Protein 7D8G (pdb70)

Secondary structure (DSSP, 8-state):
--PPTT-EEEEEEE-TTS-EEEEEEEEEEEEE-SSEEEEEES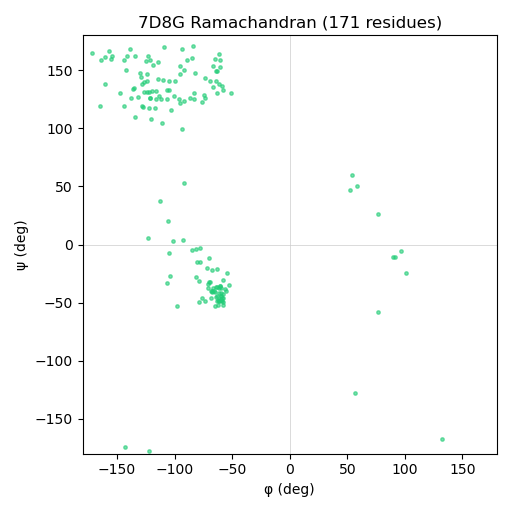S-EEEETTS-EEE-SS-EEEEEESSSSEEEEEEEETTEEEEEEEEEPPPEE-SS-EEEEEEEEEEEE-TTS-EEEE-HHHHHHHHHHTT--HHHHHHHHHHHHHHHHHHHHT-GGGSHHHHHHHHHHHHHH-

Structure (mmCIF, N/CA/C/O backbone):
data_7D8G
#
_entry.id   7D8G
#
_cell.length_a   48.906
_cell.length_b   36.056
_cell.length_c   56.309
_cell.angle_alpha   90.000
_cell.angle_beta   109.160
_cell.angle_gamma   90.000
#
_symmetry.space_group_name_H-M   'P 1 21 1'
#
loop_
_entity.id
_entity.type
_entity.pdbx_description
1 polymer 'UPF0374 protein SA1684'
2 non-polymer 'CITRIC ACID'
3 non-polymer GLYCEROL
4 non-polymer 'MAGNESIUM ION'
5 water water
#
loop_
_atom_site.group_PDB
_atom_site.id
_atom_site.type_symbol
_atom_site.label_atom_id
_atom_site.label_alt_id
_atom_site.label_comp_id
_atom_site.label_asym_id
_atom_site.label_entity_id
_atom_site.label_seq_id
_atom_site.pdbx_PDB_ins_code
_atom_site.Cartn_x
_atom_site.Cartn_y
_atom_site.Cartn_z
_atom_site.occupancy
_atom_site.B_iso_or_equiv
_atom_site.auth_seq_id
_atom_site.auth_comp_id
_atom_site.auth_asym_id
_atom_site.auth_atom_id
_atom_site.pdbx_PDB_model_num
ATOM 1 N N . SER A 1 5 ? -9.157 27.319 45.002 1.00 45.58 5 SER A N 1
ATOM 2 C CA . SER A 1 5 ? -8.997 28.275 43.870 1.00 46.26 5 SER A CA 1
ATOM 3 C C . SER A 1 5 ? -8.347 29.601 44.311 1.00 41.22 5 SER A C 1
ATOM 4 O O . SER A 1 5 ? -8.008 30.394 43.416 1.00 42.21 5 SER A O 1
ATOM 7 N N . ILE A 1 6 ? -8.215 29.872 45.612 1.00 35.97 6 ILE A N 1
ATOM 8 C CA . ILE A 1 6 ? -7.378 30.998 46.137 1.00 32.77 6 ILE A CA 1
ATOM 9 C C . ILE A 1 6 ? -6.314 30.390 47.038 1.00 30.01 6 ILE A C 1
ATOM 10 O O . ILE A 1 6 ? -6.633 29.949 48.134 1.00 27.01 6 ILE A O 1
ATOM 15 N N . PRO A 1 7 ? -5.027 30.350 46.621 1.00 24.31 7 PRO A N 1
ATOM 16 C CA . PRO A 1 7 ? -3.978 29.748 47.441 1.00 23.60 7 PRO A CA 1
ATOM 17 C C . PRO A 1 7 ? -3.738 30.562 48.720 1.00 24.88 7 PRO 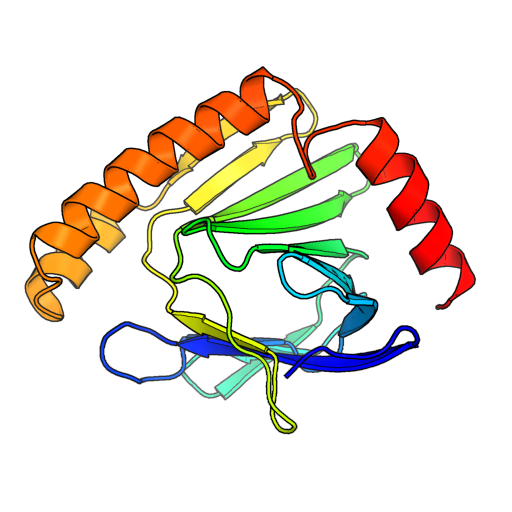A C 1
ATOM 18 O O . PRO A 1 7 ? -4.026 31.738 48.773 1.00 21.74 7 PRO A O 1
ATOM 22 N N . LYS A 1 8 ? -3.260 29.873 49.754 1.00 25.46 8 LYS A N 1
ATOM 23 C CA . LYS A 1 8 ? -3.071 30.463 51.096 1.00 25.54 8 LYS A CA 1
ATOM 24 C C . LYS A 1 8 ? -1.631 30.942 51.238 1.00 20.80 8 LYS A C 1
ATOM 25 O O . LYS A 1 8 ? -0.704 30.256 50.757 1.00 19.79 8 LYS A O 1
ATOM 31 N N . GLU A 1 9 ? -1.452 32.028 51.994 1.00 21.01 9 GLU A N 1
ATOM 32 C CA . GLU A 1 9 ? -0.124 32.508 52.423 1.00 19.71 9 GLU A CA 1
ATOM 33 C C . GLU A 1 9 ? 0.643 31.343 53.051 1.00 17.68 9 GLU A C 1
ATOM 34 O O . GLU A 1 9 ? 0.073 30.616 53.921 1.00 20.98 9 GLU A O 1
ATOM 40 N N . GLY A 1 10 ? 1.870 31.137 52.612 1.00 17.16 10 GLY A N 1
ATOM 41 C CA . GLY A 1 10 ? 2.806 30.106 53.084 1.00 17.39 10 GLY A CA 1
ATOM 42 C C . GLY A 1 10 ? 2.687 28.790 52.331 1.00 15.64 10 GLY A C 1
ATOM 43 O O . GLY A 1 10 ? 3.632 27.930 52.464 1.00 17.10 10 GLY A O 1
ATOM 44 N N . GLU A 1 11 ? 1.637 28.644 51.514 1.00 17.74 11 GLU A N 1
ATOM 45 C CA . GLU A 1 11 ? 1.478 27.482 50.608 1.00 18.51 11 GLU A CA 1
ATOM 46 C C . GLU A 1 11 ? 2.591 27.477 49.566 1.00 18.84 11 GLU A C 1
ATOM 47 O O . GLU A 1 11 ? 2.971 28.543 49.104 1.00 16.05 11 GLU A O 1
ATOM 53 N N . ASN A 1 12 ? 3.091 26.310 49.246 1.00 17.57 12 ASN A N 1
ATOM 54 C CA . ASN A 1 12 ? 4.078 26.065 48.196 1.00 17.80 12 ASN A CA 1
ATOM 55 C C . ASN A 1 12 ? 3.293 25.475 47.032 1.00 16.91 12 ASN A C 1
ATOM 56 O O . ASN A 1 12 ? 2.751 24.376 47.162 1.00 18.90 12 ASN A O 1
ATOM 61 N N . ILE A 1 13 ? 3.231 26.171 45.903 1.00 14.77 13 ILE A N 1
ATOM 62 C CA . ILE A 1 13 ? 2.408 25.734 44.736 1.00 13.69 1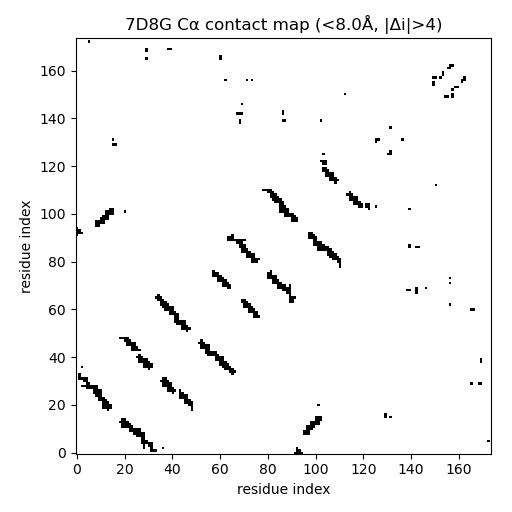3 ILE A CA 1
ATOM 63 C C . ILE A 1 13 ? 3.320 25.561 43.545 1.00 12.95 13 ILE A C 1
ATOM 64 O O . ILE A 1 13 ? 4.383 26.140 43.458 1.00 12.97 13 ILE A O 1
ATOM 69 N N . LYS A 1 14 ? 2.804 24.776 42.609 1.00 11.66 14 LYS A N 1
ATOM 70 C CA . LYS A 1 14 ? 3.336 24.600 41.270 1.00 11.43 14 LYS A CA 1
ATOM 71 C C . LYS A 1 14 ? 2.639 25.633 40.373 1.00 9.27 14 LYS A C 1
ATOM 72 O O . LYS A 1 14 ? 1.525 25.999 40.636 1.00 9.39 14 LYS A O 1
ATOM 78 N N . ILE A 1 15 ? 3.358 26.064 39.349 1.00 8.98 15 ILE A N 1
ATOM 79 C CA . ILE A 1 15 ? 2.828 26.983 38.316 1.00 8.33 15 ILE A CA 1
ATOM 80 C C . ILE A 1 15 ? 2.989 26.214 37.020 1.00 8.03 15 ILE A C 1
ATOM 81 O O . ILE A 1 15 ? 4.130 25.849 36.679 1.00 8.53 15 ILE A O 1
ATOM 86 N N . GLN A 1 16 ? 1.893 26.067 36.278 1.00 7.69 16 GLN A N 1
ATOM 87 C CA . GLN A 1 16 ? 1.894 25.333 35.004 1.00 8.06 16 GLN A CA 1
ATOM 88 C C . GLN A 1 16 ? 1.407 26.285 33.919 1.00 7.78 16 GLN A C 1
ATOM 89 O O . GLN A 1 16 ? 0.267 26.794 33.954 1.00 8.28 16 GLN A O 1
ATOM 95 N N . SER A 1 17 ? 2.279 26.549 32.968 1.00 7.44 17 SER A N 1
ATOM 96 C CA . SER A 1 17 ? 1.954 27.294 31.738 1.00 7.84 17 SER A CA 1
ATOM 97 C C . SER A 1 17 ? 1.719 26.329 30.580 1.00 8.18 17 SER A C 1
ATOM 98 O O . SER A 1 17 ? 2.454 25.344 30.447 1.00 7.73 17 SER A O 1
ATOM 101 N N . TYR A 1 18 ? 0.732 26.637 29.750 1.00 7.30 18 TYR A N 1
ATOM 102 C CA . TYR A 1 18 ? 0.306 25.810 28.602 1.00 7.10 18 TYR A CA 1
ATOM 103 C C . TYR A 1 18 ? 0.384 26.641 27.349 1.00 7.83 18 TYR A C 1
ATOM 104 O O . TYR A 1 18 ? 0.366 27.899 27.440 1.00 9.31 18 TYR A O 1
ATOM 113 N N . LYS A 1 19 ? 0.394 26.010 26.201 1.00 7.30 19 LYS A N 1
ATOM 114 C CA . LYS A 1 19 ? 0.107 26.716 24.944 1.00 7.32 19 LYS A CA 1
ATOM 115 C C . LYS A 1 19 ? -1.389 26.572 24.641 1.00 7.18 19 LYS A C 1
ATOM 116 O O . LYS A 1 19 ? -2.078 25.756 25.251 1.00 7.47 19 LYS A O 1
ATOM 122 N N . HIS A 1 20 ? -1.843 27.352 23.678 1.00 7.92 20 HIS A N 1
ATOM 123 C CA . HIS A 1 20 ? -3.270 27.396 23.286 1.00 8.56 20 HIS A CA 1
ATOM 124 C C . HIS A 1 20 ? -3.773 26.014 22.862 1.00 9.49 20 HIS A C 1
ATOM 125 O O . HIS A 1 20 ? -4.980 25.792 22.993 1.00 10.62 20 HIS A O 1
ATOM 132 N N . ASP A 1 21 ? -2.928 25.187 22.308 1.00 9.49 21 ASP A N 1
ATOM 133 C CA . ASP A 1 21 ? -3.276 23.812 21.856 1.00 10.94 21 ASP A CA 1
ATOM 134 C C . ASP A 1 21 ? -3.366 22.823 23.014 1.00 11.65 21 ASP A C 1
ATOM 135 O O . ASP A 1 21 ? -3.804 21.695 22.753 1.00 13.20 21 ASP A O 1
ATOM 140 N N . GLY A 1 22 ? -3.087 23.209 24.252 1.00 10.52 22 GLY A N 1
ATOM 141 C CA . GLY A 1 22 ? -3.266 22.385 25.458 1.00 11.10 22 GLY A CA 1
ATOM 142 C C . GLY A 1 22 ? -1.993 21.684 25.892 1.00 11.85 22 GLY A C 1
ATOM 143 O O . GLY A 1 22 ? -1.987 21.084 26.975 1.00 14.36 22 GLY A O 1
ATOM 144 N N . LYS A 1 23 ? -0.944 21.794 25.104 1.00 11.00 23 LYS A N 1
ATOM 145 C CA . LYS A 1 23 ? 0.349 21.199 25.508 1.00 12.29 23 LYS A CA 1
ATOM 146 C C . LYS A 1 23 ? 0.981 22.033 26.626 1.00 10.73 23 LYS A C 1
ATOM 147 O O . LYS A 1 23 ? 0.856 23.270 26.643 1.00 10.15 23 LYS A O 1
ATOM 153 N N . ILE A 1 24 ? 1.638 21.385 27.579 1.00 11.01 24 ILE A N 1
ATOM 154 C CA . ILE A 1 24 ? 2.449 22.126 28.568 1.00 10.07 24 ILE A CA 1
ATOM 155 C C . ILE A 1 24 ? 3.560 22.870 27.854 1.00 9.88 24 ILE A C 1
ATOM 156 O O . ILE A 1 24 ? 4.235 22.329 26.960 1.00 11.54 24 ILE A O 1
ATOM 161 N N . HIS A 1 25 ? 3.784 24.121 28.296 1.00 8.47 25 HIS A N 1
ATOM 162 C CA . HIS A 1 25 ? 4.921 24.970 27.888 1.00 8.63 25 HIS A CA 1
ATOM 163 C C . HIS A 1 25 ? 6.072 24.947 28.908 1.00 8.52 25 HIS A C 1
ATOM 164 O O . HIS A 1 25 ? 7.228 24.685 28.518 1.00 9.85 25 HIS A O 1
ATOM 171 N N . ARG A 1 26 ? 5.778 25.211 30.148 1.00 7.69 26 ARG A N 1
ATOM 172 C CA . ARG A 1 26 ? 6.824 25.364 31.181 1.00 8.28 26 ARG A CA 1
ATOM 173 C C . ARG A 1 26 ? 6.183 25.187 32.546 1.00 8.31 26 ARG A C 1
ATOM 174 O O . ARG A 1 26 ? 5.064 25.671 32.774 1.00 9.03 26 ARG A O 1
ATOM 182 N N . VAL A 1 27 ? 6.860 24.473 33.442 1.00 7.70 27 VAL A N 1
ATOM 183 C CA . VAL A 1 27 ? 6.346 24.238 34.806 1.00 7.80 27 VAL A CA 1
ATOM 184 C C . VAL A 1 27 ? 7.386 24.655 35.839 1.00 8.67 27 VAL A C 1
ATOM 185 O O . VAL A 1 27 ? 8.550 24.224 35.699 1.00 10.02 27 VAL A O 1
ATOM 189 N N . TRP A 1 28 ? 6.977 25.430 36.831 1.00 8.56 28 TRP A N 1
ATOM 190 C CA . TRP A 1 28 ? 7.854 25.765 37.973 1.00 9.43 28 TRP A CA 1
ATOM 191 C C . TRP A 1 28 ? 7.360 24.965 39.185 1.00 9.38 28 TRP A C 1
ATOM 192 O O . TRP A 1 28 ? 6.240 25.092 39.549 1.00 9.35 28 TRP A O 1
ATOM 203 N N . SER A 1 29 ? 8.278 24.200 39.782 1.00 11.44 29 SER A N 1
ATOM 204 C CA . SER A 1 29 ? 7.892 23.230 40.817 1.00 12.45 29 SER A CA 1
ATOM 205 C C . SER A 1 29 ? 7.463 23.887 42.128 1.00 12.20 29 SER A C 1
ATOM 206 O O . SER A 1 29 ? 6.495 23.418 42.751 1.00 14.43 29 SER A O 1
ATOM 209 N N . GLU A 1 30 ? 8.114 24.983 42.552 1.00 12.97 30 GLU A N 1
ATOM 210 C CA . GLU A 1 30 ? 7.917 25.491 43.924 1.00 13.98 30 GLU A CA 1
ATOM 211 C C . GLU A 1 30 ? 7.941 27.016 43.967 1.00 11.33 30 GLU A C 1
ATOM 212 O O . GLU A 1 30 ? 8.983 27.584 43.657 1.00 12.11 30 GLU A O 1
ATOM 218 N N . THR A 1 31 ? 6.834 27.581 44.393 1.00 10.64 31 THR A N 1
ATOM 219 C CA . THR A 1 31 ? 6.617 29.026 44.622 1.00 10.79 31 THR A CA 1
ATOM 220 C C . THR A 1 31 ? 5.849 29.166 45.928 1.00 11.63 31 THR A C 1
ATOM 221 O O . THR A 1 31 ? 4.778 28.544 46.089 1.00 11.95 31 THR A O 1
ATOM 225 N N . THR A 1 32 ? 6.386 29.967 46.851 1.00 11.16 32 THR A N 1
ATOM 226 C CA . THR A 1 32 ? 5.719 30.218 48.120 1.00 12.30 32 THR A CA 1
ATOM 227 C C . THR A 1 32 ? 4.741 31.369 47.973 1.00 11.35 32 THR A C 1
ATOM 228 O O . THR A 1 32 ? 5.164 32.467 47.558 1.00 12.30 32 THR A O 1
ATOM 232 N N . ILE A 1 33 ? 3.486 31.195 48.331 1.00 12.22 33 ILE A N 1
ATOM 233 C CA . ILE A 1 33 ? 2.458 32.244 48.225 1.00 12.77 33 ILE A CA 1
ATOM 234 C C . ILE A 1 33 ? 2.631 33.317 49.310 1.00 13.89 33 ILE A C 1
ATOM 235 O O . ILE A 1 33 ? 2.820 32.964 50.500 1.00 13.94 33 ILE A O 1
ATOM 240 N N . LEU A 1 34 ? 2.654 34.575 48.894 1.00 12.65 34 LEU A N 1
ATOM 241 C CA . LEU A 1 34 ? 2.813 35.747 49.794 1.00 13.37 34 LEU A CA 1
ATOM 242 C C . LEU A 1 34 ? 1.478 36.468 49.927 1.00 14.67 34 LEU A C 1
ATOM 243 O O . LEU A 1 34 ? 1.223 37.116 50.979 1.00 15.35 34 LEU A O 1
ATOM 248 N N . LYS A 1 35 ? 0.655 36.478 48.877 1.00 14.19 35 LYS A N 1
ATOM 249 C CA . LYS A 1 35 ? -0.665 37.113 48.868 1.00 15.92 35 LYS A CA 1
ATOM 250 C C . LYS A 1 35 ? -1.565 36.301 47.957 1.00 17.51 35 LYS A C 1
ATOM 251 O O . LYS A 1 35 ? -1.125 35.914 46.857 1.00 15.52 35 LYS A O 1
ATOM 257 N N . GLY A 1 36 ? -2.752 35.944 48.423 1.00 17.94 36 GLY A N 1
ATOM 258 C CA . GLY A 1 36 ? -3.727 35.278 47.559 1.00 20.19 36 GLY A CA 1
ATOM 259 C C . GLY A 1 36 ? -5.074 35.904 47.756 1.00 21.81 36 GLY A C 1
ATOM 260 O O . GLY A 1 36 ? -5.614 35.754 48.882 1.00 21.86 36 GLY A O 1
ATOM 261 N N . THR A 1 37 ? -5.569 36.632 46.765 1.00 24.24 37 THR A N 1
ATOM 262 C CA . THR A 1 37 ? -6.961 37.153 46.751 1.00 24.69 37 THR A CA 1
ATOM 263 C C . THR A 1 37 ? -7.666 36.641 45.500 1.00 26.46 37 THR A C 1
ATOM 264 O O . THR A 1 37 ? -7.059 35.822 44.752 1.00 25.49 37 THR A O 1
ATOM 268 N N . ASP A 1 38 ? -8.916 37.074 45.343 1.00 29.62 38 ASP A N 1
ATOM 269 C CA . ASP A 1 38 ? -9.790 36.777 44.184 1.00 32.88 38 ASP A CA 1
ATOM 270 C C . ASP A 1 38 ? -9.141 37.317 42.904 1.00 31.19 38 ASP A C 1
ATOM 271 O O . ASP A 1 38 ? -9.292 36.641 41.872 1.00 37.06 38 ASP A O 1
ATOM 276 N N . HIS A 1 39 ? -8.445 38.462 42.946 1.00 25.90 39 HIS A N 1
ATOM 277 C CA . HIS A 1 39 ? -7.893 39.101 41.716 1.00 25.04 39 HIS A CA 1
ATOM 278 C C . HIS A 1 39 ? -6.380 38.900 41.548 1.00 20.70 39 HIS A C 1
ATOM 279 O O . HIS A 1 39 ? -5.928 39.007 40.420 1.00 18.00 39 HIS A O 1
ATOM 286 N N . VAL A 1 40 ? -5.632 38.728 42.628 1.00 18.32 40 VAL A N 1
ATOM 287 C CA . VAL A 1 40 ? -4.143 38.814 42.586 1.00 15.79 40 VAL A CA 1
ATOM 288 C C . VAL A 1 40 ? -3.522 37.688 43.392 1.00 16.22 40 VAL A C 1
ATOM 289 O O . VAL A 1 40 ? -3.889 37.476 44.576 1.00 18.46 40 VAL A O 1
ATOM 293 N N . VAL A 1 41 ? -2.533 37.051 42.816 1.00 12.49 41 VAL A N 1
ATOM 294 C CA . VAL A 1 41 ? -1.642 36.103 43.523 1.00 11.38 41 VAL A CA 1
ATOM 295 C C . VAL A 1 41 ? -0.221 36.614 43.386 1.00 11.64 41 VAL A C 1
ATOM 296 O O . VAL A 1 41 ? 0.244 36.905 42.242 1.00 10.89 41 VAL A O 1
ATOM 300 N N . ILE A 1 42 ? 0.427 36.764 44.515 1.00 9.97 42 ILE A N 1
ATOM 301 C CA . ILE A 1 42 ? 1.855 37.140 44.586 1.00 10.43 42 ILE A CA 1
ATOM 302 C C . ILE A 1 42 ? 2.588 35.973 45.231 1.00 10.93 42 ILE A C 1
ATOM 303 O O . ILE A 1 42 ? 2.160 35.476 46.321 1.00 10.20 42 ILE A O 1
ATOM 308 N N . GLY A 1 43 ? 3.677 35.552 44.655 1.00 9.83 43 GLY A N 1
ATOM 309 C CA . GLY A 1 43 ? 4.499 34.479 45.205 1.00 10.02 43 GLY A CA 1
ATOM 310 C C . GLY A 1 43 ? 5.979 34.772 45.077 1.00 9.57 43 GLY A C 1
ATOM 311 O O . GLY A 1 43 ? 6.384 35.696 44.352 1.00 9.87 43 GLY A O 1
ATOM 312 N N . GLY A 1 44 ? 6.796 33.987 45.744 1.00 9.85 44 GLY A N 1
ATOM 313 C CA . GLY A 1 44 ? 8.253 34.065 45.631 1.00 9.54 44 GLY A CA 1
ATOM 314 C C . GLY A 1 44 ? 8.825 32.710 45.284 1.00 9.83 44 GLY A C 1
ATOM 315 O O . GLY A 1 44 ? 8.335 31.677 45.819 1.00 10.82 44 GLY A O 1
ATOM 316 N N . ASN A 1 45 ? 9.813 32.659 44.413 1.00 10.08 45 ASN A N 1
ATOM 317 C CA . ASN A 1 45 ? 10.565 31.402 44.214 1.00 10.96 45 ASN A CA 1
ATOM 318 C C . ASN A 1 45 ? 12.050 31.684 44.185 1.00 11.36 45 ASN A C 1
ATOM 319 O O . ASN A 1 45 ? 12.455 32.826 43.984 1.00 13.21 45 ASN A O 1
ATOM 324 N N . ASP A 1 46 ? 12.850 30.645 44.387 1.00 12.29 46 ASP A N 1
ATOM 325 C CA . ASP A 1 46 ? 14.317 30.748 44.466 1.00 13.64 46 ASP A CA 1
ATOM 326 C C . ASP A 1 46 ? 14.894 29.347 44.313 1.00 13.66 46 ASP A C 1
ATOM 327 O O . ASP A 1 46 ? 14.503 28.475 45.137 1.00 14.59 46 ASP A O 1
ATOM 332 N N . HIS A 1 47 ? 15.694 29.145 43.272 1.00 15.57 47 HIS A N 1
ATOM 333 C CA . HIS A 1 47 ? 16.270 27.828 42.931 1.00 16.75 47 HIS A CA 1
ATOM 334 C C . HIS A 1 47 ? 15.153 26.799 42.851 1.00 16.76 47 HIS A C 1
ATOM 335 O O . HIS A 1 47 ? 15.254 25.712 43.452 1.00 17.71 47 HIS A O 1
ATOM 342 N N . THR A 1 48 ? 14.064 27.148 42.149 1.00 14.76 48 THR A N 1
ATOM 343 C CA . THR A 1 48 ? 12.996 26.173 41.823 1.00 14.83 48 THR A CA 1
ATOM 344 C C . THR A 1 48 ? 13.427 25.373 40.596 1.00 12.16 48 THR A C 1
ATOM 345 O O . THR A 1 48 ? 14.040 25.909 39.630 1.00 12.03 48 THR A O 1
ATOM 349 N N . LEU A 1 49 ? 12.989 24.117 40.584 1.00 14.81 49 LEU A N 1
ATOM 350 C CA . LEU A 1 49 ? 13.087 23.317 39.340 1.00 16.00 49 LEU A CA 1
ATOM 351 C C . LEU A 1 49 ? 12.102 23.886 38.324 1.00 12.64 49 LEU A C 1
ATOM 352 O O . LEU A 1 49 ? 11.001 24.332 38.747 1.00 13.80 49 LEU A O 1
ATOM 357 N N . VAL A 1 50 ? 12.566 23.916 37.099 1.00 12.64 50 VAL A N 1
ATOM 358 C CA . VAL A 1 50 ? 11.799 24.366 35.915 1.00 11.67 50 VAL A CA 1
ATOM 359 C C . VAL A 1 50 ? 11.804 23.198 34.941 1.00 13.24 50 VAL A C 1
ATOM 360 O O . VAL A 1 50 ? 12.863 22.654 34.711 1.00 14.49 50 VAL A O 1
ATOM 364 N N . THR A 1 51 ? 10.639 22.826 34.408 1.00 11.61 51 THR A N 1
ATOM 365 C CA . THR A 1 51 ? 10.500 21.742 33.431 1.00 11.44 51 THR A CA 1
ATOM 366 C C . THR A 1 51 ? 10.059 22.323 32.106 1.00 11.95 51 THR A C 1
ATOM 367 O O . THR A 1 51 ? 9.056 23.052 32.083 1.00 10.67 51 THR A O 1
ATOM 371 N N . GLU A 1 52 ? 10.790 21.999 31.045 1.00 12.12 52 GLU A N 1
ATOM 372 C CA . GLU A 1 52 ? 10.530 22.402 29.659 1.00 13.41 52 GLU A CA 1
ATOM 373 C C . GLU A 1 52 ? 9.509 21.440 29.022 1.00 12.93 52 GLU A C 1
ATOM 374 O O . GLU A 1 52 ? 9.179 20.364 29.609 1.00 13.09 52 GLU A O 1
ATOM 380 N N . SER A 1 53 ? 9.031 21.790 27.834 1.00 14.64 53 SER A N 1
ATOM 381 C CA . SER A 1 53 ? 7.933 21.050 27.163 1.00 16.28 53 SER A CA 1
ATOM 382 C C . SER A 1 53 ? 8.412 19.658 26.764 1.00 17.14 53 SER A C 1
ATOM 383 O O . SER A 1 53 ? 7.547 18.803 26.635 1.00 20.78 53 SER A O 1
ATOM 386 N N . ASP A 1 54 ? 9.733 19.443 26.621 1.00 15.14 54 ASP A N 1
ATOM 387 C CA . ASP A 1 54 ? 10.318 18.112 26.283 1.00 16.69 54 ASP A CA 1
ATOM 388 C C . ASP A 1 54 ? 10.699 17.327 27.558 1.00 14.70 54 ASP A C 1
ATOM 389 O O . ASP A 1 54 ? 11.321 16.225 27.489 1.00 15.06 54 ASP A O 1
ATOM 394 N N . GLY A 1 55 ? 10.401 17.863 28.738 1.00 13.56 55 GLY A N 1
ATOM 395 C CA . GLY A 1 55 ? 10.680 17.277 30.054 1.00 13.21 55 GLY A CA 1
ATOM 396 C C . GLY A 1 55 ? 12.035 17.701 30.634 1.00 12.24 55 GLY A C 1
ATOM 397 O O . GLY A 1 55 ? 12.206 17.480 31.809 1.00 13.02 55 GLY A O 1
ATOM 398 N N . ARG A 1 56 ? 12.895 18.339 29.840 1.00 16.35 56 ARG A N 1
ATOM 399 C CA . ARG A 1 56 ? 14.245 18.731 30.334 1.00 18.22 56 ARG A CA 1
ATOM 400 C C . ARG A 1 56 ? 14.108 19.752 31.478 1.00 21.00 56 ARG A C 1
ATOM 401 O O . ARG A 1 56 ? 13.219 20.597 31.479 1.00 17.33 56 ARG A O 1
ATOM 409 N N . THR A 1 57 ? 15.061 19.730 32.393 1.00 21.36 57 THR A N 1
ATOM 410 C CA . THR A 1 57 ? 14.953 20.518 33.638 1.00 21.66 57 THR A CA 1
ATOM 411 C C . THR A 1 57 ? 16.170 21.430 33.812 1.00 22.69 57 THR A C 1
ATOM 412 O O . THR A 1 57 ? 17.288 21.248 33.193 1.00 21.11 57 THR A O 1
ATOM 416 N N . TRP A 1 58 ? 15.926 22.455 34.606 1.00 20.60 58 TRP A N 1
ATOM 417 C CA . TRP A 1 58 ? 16.995 23.372 35.051 1.00 19.48 58 TRP A CA 1
ATOM 418 C C . TRP A 1 58 ? 16.511 24.014 36.342 1.00 19.98 58 TRP A C 1
ATOM 419 O O . TRP A 1 58 ? 15.349 23.810 36.706 1.00 17.86 58 TRP A O 1
ATOM 430 N N . ILE A 1 59 ? 17.403 24.674 37.073 1.00 18.47 59 ILE A N 1
ATOM 431 C CA . ILE A 1 59 ? 17.043 25.225 38.411 1.00 18.51 59 ILE A CA 1
ATOM 432 C C . ILE A 1 59 ? 17.249 26.732 38.299 1.00 16.44 59 ILE A C 1
ATOM 433 O O . ILE A 1 59 ? 18.283 27.158 37.737 1.00 17.49 59 ILE A O 1
ATOM 438 N N . THR A 1 60 ? 16.280 27.542 38.740 1.00 15.57 60 THR A N 1
ATOM 439 C CA . THR A 1 60 ? 16.437 29.028 38.663 1.00 15.27 60 THR A CA 1
ATOM 440 C C . THR A 1 60 ? 17.650 29.456 39.490 1.00 17.39 60 THR A C 1
ATOM 441 O O . THR A 1 60 ? 17.957 28.752 40.466 1.00 16.31 60 THR A O 1
ATOM 445 N N . ARG A 1 61 ? 18.244 30.582 39.103 1.00 19.37 61 ARG A N 1
ATOM 446 C CA . ARG A 1 61 ? 19.578 31.008 39.619 1.00 21.15 61 ARG A CA 1
ATOM 447 C C . ARG A 1 61 ? 19.454 32.142 40.635 1.00 20.39 61 ARG A C 1
ATOM 448 O O . ARG A 1 61 ? 20.485 32.517 41.190 1.00 21.93 61 ARG A O 1
ATOM 456 N N . GLU A 1 62 ? 18.271 32.714 40.838 1.00 18.78 62 GLU A N 1
ATOM 457 C CA . GLU A 1 62 ? 18.116 33.866 41.754 1.00 17.33 62 GLU A CA 1
ATOM 458 C C . GLU A 1 62 ? 16.680 33.931 42.262 1.00 14.92 62 GLU A C 1
ATOM 459 O O . GLU A 1 62 ? 15.772 33.298 41.713 1.00 14.13 62 GLU A O 1
ATOM 465 N N . PRO A 1 63 ? 16.438 34.623 43.387 1.00 13.77 63 PRO A N 1
ATOM 466 C CA . PRO A 1 63 ? 15.084 34.823 43.867 1.00 13.15 63 PRO A CA 1
ATOM 467 C C . PRO A 1 63 ? 14.246 35.641 42.881 1.00 12.38 63 PRO A C 1
ATOM 468 O O . PRO A 1 63 ? 14.788 36.470 42.155 1.00 12.28 63 PRO A O 1
ATOM 472 N N . ALA A 1 64 ? 12.940 35.368 42.871 1.00 10.88 64 ALA A N 1
ATOM 473 C CA . ALA A 1 64 ? 11.969 36.122 42.040 1.00 10.05 64 ALA A CA 1
ATOM 474 C C . ALA A 1 64 ? 10.663 36.296 42.805 1.00 10.08 64 ALA A C 1
ATOM 475 O O . ALA A 1 64 ? 10.305 35.413 43.574 1.00 10.55 64 ALA A O 1
ATOM 477 N N . ILE A 1 65 ? 9.944 37.394 42.542 1.00 8.50 65 ILE A N 1
ATOM 478 C CA . ILE A 1 65 ? 8.542 37.591 42.943 1.00 9.57 65 ILE A CA 1
ATOM 479 C C . ILE A 1 65 ? 7.707 37.422 41.675 1.00 8.63 65 ILE A C 1
ATOM 480 O O . ILE A 1 65 ? 8.065 37.973 40.612 1.00 8.45 65 ILE A O 1
ATOM 485 N N . VAL A 1 66 ? 6.632 36.646 41.769 1.00 7.85 66 VAL A N 1
ATOM 486 C CA . VAL A 1 66 ? 5.696 36.455 40.643 1.00 8.13 66 VAL A CA 1
ATOM 487 C C . VAL A 1 66 ? 4.379 37.139 40.944 1.00 7.47 66 VAL A C 1
ATOM 488 O O . VAL A 1 66 ? 3.911 37.114 42.092 1.00 8.37 66 VAL A O 1
ATOM 492 N N . TYR A 1 67 ? 3.807 37.720 39.940 1.00 7.10 67 TYR A N 1
ATOM 493 C CA . TYR A 1 67 ? 2.570 38.511 40.016 1.00 6.96 67 TYR A CA 1
ATOM 494 C C . TYR A 1 67 ? 1.590 38.015 38.972 1.00 7.19 67 TYR A C 1
ATOM 495 O O . TYR A 1 67 ? 1.888 38.013 37.758 1.00 7.13 67 TYR A O 1
ATOM 504 N N . PHE A 1 68 ? 0.415 37.545 39.413 1.00 7.75 68 PHE A N 1
ATOM 505 C CA . PHE A 1 68 ? -0.669 37.034 38.576 1.00 8.73 68 PHE A CA 1
ATOM 506 C C . PHE A 1 68 ? -1.955 37.796 38.852 1.00 9.76 68 PHE A C 1
ATOM 507 O O . PHE A 1 68 ? -2.228 38.078 40.036 1.00 10.13 68 PHE A O 1
ATOM 515 N N . HIS A 1 69 ? -2.707 38.071 37.794 1.00 10.96 69 HIS A N 1
ATOM 516 C CA . HIS A 1 69 ? -3.959 38.855 37.869 1.00 13.32 69 HIS A CA 1
ATOM 517 C C . HIS A 1 69 ? -5.108 38.105 37.181 1.00 14.01 69 HIS A C 1
ATOM 518 O O . HIS A 1 69 ? -4.909 37.480 36.107 1.00 16.19 69 HIS A O 1
ATOM 525 N N . SER A 1 70 ? -6.308 38.107 37.791 1.00 14.23 70 SER A N 1
ATOM 526 C CA . SER A 1 70 ? -7.481 37.402 37.238 1.00 16.28 70 SER A CA 1
ATOM 527 C C . SER A 1 70 ? -8.132 38.193 36.090 1.00 15.55 70 SER A C 1
ATOM 528 O O . SER A 1 70 ? -8.972 37.585 35.384 1.00 18.11 70 SER A O 1
ATOM 531 N N . GLU A 1 71 ? -7.829 39.472 35.894 1.00 15.79 71 GLU A N 1
ATOM 532 C CA . GLU A 1 71 ? -8.530 40.324 34.889 1.00 16.81 71 GLU A CA 1
ATOM 533 C C . GLU A 1 71 ? -7.578 40.951 33.872 1.00 18.06 71 GLU A C 1
ATOM 534 O O . GLU A 1 71 ? -8.034 41.848 33.123 1.00 21.15 71 GLU A O 1
ATOM 540 N N . TYR A 1 72 ? -6.294 40.616 33.888 1.00 11.56 72 TYR A N 1
ATOM 541 C CA . TYR A 1 72 ? -5.375 41.127 32.852 1.00 11.01 72 TYR A CA 1
ATOM 542 C C . TYR A 1 72 ? -4.735 39.909 32.208 1.00 10.44 72 TYR A C 1
ATOM 543 O O . TYR A 1 72 ? -4.537 38.906 32.880 1.00 11.95 72 TYR A O 1
ATOM 552 N N . TRP A 1 73 ? -4.476 40.067 30.925 1.00 8.74 73 TRP A N 1
ATOM 553 C CA . TRP A 1 73 ? -3.908 38.994 30.081 1.00 7.68 73 TRP A CA 1
ATOM 554 C C . TRP A 1 73 ? -2.384 39.109 30.083 1.00 7.17 73 TRP A C 1
ATOM 555 O O . TRP A 1 73 ? -1.719 39.092 29.035 1.00 6.77 73 TRP A O 1
ATOM 566 N N . PHE A 1 74 ? -1.818 39.151 31.276 1.00 7.35 74 PHE A N 1
ATOM 567 C CA . PHE A 1 74 ? -0.357 39.076 31.454 1.00 7.32 74 PHE A CA 1
ATOM 568 C C . PHE A 1 74 ? -0.043 38.667 32.868 1.00 7.74 74 PHE A C 1
ATOM 569 O O . PHE A 1 74 ? -0.828 38.834 33.775 1.00 8.47 74 PHE A O 1
ATOM 577 N N . ASN A 1 75 ? 1.190 38.200 33.031 1.00 6.93 75 ASN A N 1
ATOM 578 C CA . ASN A 1 75 ? 1.728 37.947 34.392 1.00 7.05 75 ASN A CA 1
ATOM 579 C C . ASN A 1 75 ? 3.188 38.375 34.370 1.00 6.98 75 ASN A C 1
ATOM 580 O O . ASN A 1 75 ? 3.745 38.592 33.289 1.00 7.11 75 ASN A O 1
ATOM 585 N N . VAL A 1 76 ? 3.753 38.576 35.539 1.00 6.86 76 VAL A N 1
ATOM 586 C CA . VAL A 1 76 ? 5.054 39.262 35.636 1.00 7.28 76 VAL A CA 1
ATOM 587 C C . VAL A 1 76 ? 5.947 38.508 36.595 1.00 8.40 76 VAL A C 1
ATOM 588 O O . VAL A 1 76 ? 5.529 38.200 37.708 1.00 8.52 76 VAL A O 1
ATOM 592 N N . ILE A 1 77 ? 7.194 38.313 36.207 1.00 7.46 77 ILE A N 1
ATOM 593 C CA . ILE A 1 77 ? 8.273 37.734 37.048 1.00 9.24 77 ILE A CA 1
ATOM 594 C C . ILE A 1 77 ? 9.295 38.843 37.334 1.00 9.13 77 ILE A C 1
ATOM 595 O O . ILE A 1 77 ? 9.736 39.496 36.400 1.00 9.10 77 ILE A O 1
ATOM 600 N N . CYS A 1 78 ? 9.581 39.076 38.589 1.00 8.34 78 CYS A N 1
ATOM 601 C CA . CYS A 1 78 ? 10.477 40.155 39.046 1.00 9.02 78 CYS A CA 1
ATOM 602 C C . CYS A 1 78 ? 11.726 39.477 39.597 1.00 9.72 78 CYS A C 1
ATOM 603 O O . CYS A 1 78 ? 11.645 38.851 40.655 1.00 9.32 78 CYS A O 1
ATOM 606 N N . MET A 1 79 ? 12.834 39.501 38.842 1.00 10.75 79 MET A N 1
ATOM 607 C CA . MET A 1 79 ? 14.070 38.737 39.141 1.00 11.92 79 MET A CA 1
ATOM 608 C C . MET A 1 79 ? 15.117 39.657 39.784 1.00 12.85 79 MET A C 1
ATOM 609 O O . MET A 1 79 ? 15.432 40.725 39.246 1.00 11.79 79 MET A O 1
ATOM 614 N N . PHE A 1 80 ? 15.642 39.221 40.919 1.00 12.88 80 PHE A N 1
ATOM 615 C CA . PHE A 1 80 ? 16.625 39.972 41.719 1.00 13.96 80 PHE A CA 1
ATOM 616 C C . PHE A 1 80 ? 18.031 39.535 41.304 1.00 15.24 80 PHE A C 1
ATOM 617 O O . PHE A 1 80 ? 18.537 38.496 41.759 1.00 15.12 80 PHE A O 1
ATOM 625 N N . ARG A 1 81 ? 18.665 40.336 40.447 1.00 16.34 81 ARG A N 1
ATOM 626 C CA . ARG A 1 81 ? 20.049 40.083 39.954 1.00 18.58 81 ARG A CA 1
ATOM 627 C C . ARG A 1 81 ? 21.007 41.105 40.568 1.00 18.25 81 ARG A C 1
ATOM 628 O O . ARG A 1 81 ? 20.572 42.040 41.275 1.00 20.49 81 ARG A O 1
ATOM 636 N N . GLU A 1 82 ? 22.313 40.850 40.366 1.00 24.28 82 GLU A N 1
ATOM 637 C CA . GLU A 1 82 ? 23.433 41.626 40.960 1.00 26.15 82 GLU A CA 1
ATOM 638 C C . GLU A 1 82 ? 23.285 43.106 40.612 1.00 25.34 82 GLU A C 1
ATOM 639 O O . GLU A 1 82 ? 23.523 43.970 41.507 1.00 25.91 82 GLU A O 1
ATOM 645 N N . ASP A 1 83 ? 22.878 43.432 39.373 1.00 23.24 83 ASP A N 1
ATOM 646 C CA . ASP A 1 83 ? 22.831 44.861 38.964 1.00 20.79 83 ASP A CA 1
ATOM 647 C C . ASP A 1 83 ? 21.391 45.369 38.918 1.00 21.48 83 ASP A C 1
ATOM 648 O O . ASP A 1 83 ? 21.145 46.385 38.253 1.00 21.59 83 ASP A O 1
ATOM 653 N N . GLY A 1 84 ? 20.448 44.696 39.610 1.00 18.33 84 GLY A N 1
ATOM 654 C CA . GLY A 1 84 ? 19.129 45.262 39.827 1.00 15.65 84 GLY A CA 1
ATOM 655 C C . GLY A 1 84 ? 18.002 44.294 39.524 1.00 12.71 84 GLY A C 1
ATOM 656 O O . GLY A 1 84 ? 18.217 43.071 39.372 1.00 13.95 84 GLY A O 1
ATOM 657 N N . ILE A 1 85 ? 16.822 44.878 39.456 1.00 14.86 85 ILE A N 1
ATOM 658 C CA . ILE A 1 85 ? 15.552 44.155 39.265 1.00 14.75 85 ILE A CA 1
ATOM 659 C C . ILE A 1 85 ? 15.266 44.089 37.765 1.00 13.00 85 ILE A C 1
ATOM 660 O O . ILE A 1 85 ? 15.144 45.139 37.110 1.00 13.86 85 ILE A O 1
ATOM 665 N N . TYR A 1 86 ? 15.106 42.881 37.257 1.00 11.45 86 TYR A N 1
ATOM 666 C CA . TYR A 1 86 ? 14.706 42.583 35.874 1.00 10.72 86 TYR A CA 1
ATOM 667 C C . TYR A 1 86 ? 13.253 42.146 35.943 1.00 11.64 86 TYR A C 1
ATOM 668 O O . TYR A 1 86 ? 12.881 41.410 36.872 1.00 15.69 86 TYR A O 1
ATOM 677 N N . TYR A 1 87 ? 12.456 42.561 34.989 1.00 8.45 87 TYR A N 1
ATOM 678 C CA . TYR A 1 87 ? 11.088 42.014 34.893 1.00 8.56 87 TYR A CA 1
ATOM 679 C C . TYR A 1 87 ? 10.976 41.220 33.618 1.00 8.49 87 TYR A C 1
ATOM 680 O O . TYR A 1 87 ? 11.444 41.644 32.538 1.00 8.81 87 TYR A O 1
ATOM 689 N N . TYR A 1 88 ? 10.252 40.119 33.683 1.00 7.82 88 TYR A N 1
ATOM 690 C CA . TYR A 1 88 ? 9.926 39.320 32.483 1.00 8.67 88 TYR A CA 1
ATOM 691 C C . TYR A 1 88 ? 8.424 39.141 32.486 1.00 8.32 88 TYR A C 1
ATOM 692 O O . TYR A 1 88 ? 7.897 38.598 33.440 1.00 8.77 88 TYR A O 1
ATOM 701 N N . CYS A 1 89 ? 7.779 39.639 31.467 1.00 7.18 89 CYS A N 1
ATOM 702 C CA . CYS A 1 89 ? 6.306 39.759 31.434 1.00 7.96 89 CYS A CA 1
ATOM 703 C C . CYS A 1 89 ? 5.746 38.910 30.328 1.00 7.91 89 CYS A C 1
ATOM 704 O O . CYS A 1 89 ? 6.109 39.122 29.193 1.00 9.34 89 CYS A O 1
ATOM 707 N N . ASN A 1 90 ? 4.935 37.925 30.668 1.00 6.31 90 ASN A N 1
ATOM 708 C CA . ASN A 1 90 ? 4.312 37.020 29.702 1.00 6.95 90 ASN A CA 1
ATOM 709 C C . ASN A 1 90 ? 2.911 37.528 29.365 1.00 6.86 90 ASN A C 1
ATOM 710 O O . ASN A 1 90 ? 2.071 37.525 30.233 1.00 8.61 90 ASN A O 1
ATOM 715 N N . LEU A 1 91 ? 2.623 37.797 28.107 1.00 6.37 91 LEU A N 1
ATOM 716 C CA . LEU A 1 91 ? 1.217 37.899 27.673 1.00 6.49 91 LEU A CA 1
ATOM 717 C C . LEU A 1 91 ? 0.609 36.515 27.792 1.00 6.74 91 LEU A C 1
ATOM 718 O O . LEU A 1 91 ? 1.251 35.517 27.366 1.00 6.87 91 LEU A O 1
ATOM 723 N N . SER A 1 92 ? -0.596 36.427 28.333 1.00 7.03 92 SER A N 1
ATOM 724 C CA . SER A 1 92 ? -1.121 35.156 28.864 1.00 7.36 92 SER A CA 1
ATOM 725 C C . SER A 1 92 ? -2.608 35.277 29.043 1.00 7.33 92 SER A C 1
ATOM 726 O O . SER A 1 92 ? -3.086 36.398 29.159 1.00 7.86 92 SER A O 1
ATOM 729 N N . SER A 1 93 ? -3.292 34.154 29.094 1.00 6.96 93 SER A N 1
ATOM 730 C CA . SER A 1 93 ? -4.635 34.171 29.702 1.00 6.94 93 SER A CA 1
ATOM 731 C C . SER A 1 93 ? -4.477 34.626 31.149 1.00 7.72 93 SER A C 1
ATOM 732 O O . SER A 1 93 ? -3.427 34.462 31.795 1.00 8.42 93 SER A O 1
ATOM 735 N N . PRO A 1 94 ? -5.551 35.132 31.763 1.00 9.29 94 PRO A N 1
ATOM 736 C CA . PRO A 1 94 ? -5.548 35.250 33.198 1.00 9.69 94 PRO A CA 1
ATOM 737 C C . PRO A 1 94 ? -5.404 33.835 33.795 1.00 10.38 94 PRO A C 1
ATOM 738 O O . PRO A 1 94 ? -5.589 32.835 33.120 1.00 10.92 94 PRO A O 1
ATOM 742 N N . PHE A 1 95 ? -5.065 33.784 35.065 1.00 10.04 95 PHE A N 1
ATOM 743 C CA . PHE A 1 95 ? -4.736 32.499 35.733 1.00 11.44 95 PHE A CA 1
ATOM 744 C C . PHE A 1 95 ? -6.001 31.862 36.309 1.00 11.51 95 PHE A C 1
ATOM 745 O O . PHE A 1 95 ? -7.013 32.544 36.559 1.00 13.20 95 PHE A O 1
ATOM 753 N N . VAL A 1 96 ? -5.914 30.559 36.525 1.00 13.47 96 VAL A N 1
ATOM 754 C CA . VAL A 1 96 ? -6.858 29.819 37.422 1.00 13.31 96 VAL A CA 1
ATOM 755 C C . VAL A 1 96 ? -6.003 28.994 38.371 1.00 14.28 96 VAL A C 1
ATOM 756 O O . VAL A 1 96 ? -4.931 28.547 37.985 1.00 16.19 96 VAL A O 1
ATOM 760 N N . CYS A 1 97 ? -6.461 28.783 39.592 1.00 14.12 97 CYS A N 1
ATOM 761 C CA A CYS A 1 97 ? -5.750 27.971 40.603 0.50 15.50 97 CYS A CA 1
ATOM 762 C CA B CYS A 1 97 ? -5.727 27.982 40.588 0.50 14.55 97 CYS A CA 1
ATOM 763 C C . CYS A 1 97 ? -6.624 26.832 41.061 1.00 14.75 97 CYS A C 1
ATOM 764 O O . CYS A 1 97 ? -7.831 27.050 41.244 1.00 16.51 97 CYS A O 1
ATOM 769 N N . ASP A 1 98 ? -6.017 25.682 41.187 1.00 13.95 98 ASP A N 1
ATOM 770 C CA . ASP A 1 98 ? -6.691 24.537 41.835 1.00 13.31 98 ASP A CA 1
ATOM 771 C C . ASP A 1 98 ? -5.643 23.780 42.641 1.00 14.54 98 ASP A C 1
ATOM 772 O O . ASP A 1 98 ? -4.501 24.200 42.730 1.00 14.70 98 ASP A O 1
ATOM 777 N N . GLU A 1 99 ? -6.007 22.637 43.210 1.00 16.41 99 GLU A N 1
ATOM 778 C CA . GLU A 1 99 ? -5.077 21.883 44.086 1.00 18.30 99 GLU A CA 1
ATOM 779 C C . GLU A 1 99 ? -3.838 21.397 43.340 1.00 17.85 99 GLU A C 1
ATOM 780 O O . GLU A 1 99 ? -2.844 21.115 44.026 1.00 20.55 99 GLU A O 1
ATOM 786 N N . GLU A 1 100 ? -3.860 21.287 41.994 1.00 13.23 100 GLU A N 1
ATOM 787 C CA . GLU A 1 100 ? -2.687 20.830 41.247 1.00 12.36 100 GLU A CA 1
ATOM 788 C C . GLU A 1 100 ? -1.704 21.999 41.126 1.00 11.43 100 GLU A C 1
ATOM 789 O O . GLU A 1 100 ? -0.531 21.780 41.328 1.00 13.83 100 GLU A O 1
ATOM 795 N N . ALA A 1 101 ? -2.181 23.158 40.708 1.00 10.81 101 ALA A N 1
ATOM 796 C CA . ALA A 1 101 ? -1.276 24.273 40.322 1.00 10.72 101 ALA A CA 1
ATOM 797 C C . ALA A 1 101 ? -2.050 25.550 40.065 1.00 9.94 101 ALA A C 1
ATOM 798 O O . ALA A 1 101 ? -3.256 25.533 39.842 1.00 10.11 101 ALA A O 1
ATOM 800 N N . LEU A 1 102 ? -1.310 26.677 40.016 1.00 8.97 102 LEU A N 1
ATOM 801 C CA . LEU A 1 102 ? -1.766 27.894 39.316 1.00 8.81 102 LEU A CA 1
ATOM 802 C C . LEU A 1 102 ? -1.416 27.715 37.843 1.00 8.24 102 LEU A C 1
ATOM 803 O O . LEU A 1 102 ? -0.317 27.289 37.533 1.00 8.19 102 LEU A O 1
ATOM 808 N N . LYS A 1 103 ? -2.407 27.951 36.997 1.00 7.92 103 LYS A N 1
ATOM 809 C CA . LYS A 1 103 ? -2.324 27.598 35.568 1.00 7.42 103 LYS A CA 1
ATOM 810 C C . LYS A 1 103 ? -2.693 28.799 34.711 1.00 7.34 103 LYS A C 1
ATOM 811 O O . LYS A 1 103 ? -3.616 29.556 35.002 1.00 7.78 103 LYS A O 1
ATOM 817 N N . TYR A 1 104 ? -2.000 28.905 33.585 1.00 6.68 104 TYR A N 1
ATOM 818 C CA . TYR A 1 104 ? -2.340 29.938 32.594 1.00 6.01 104 TYR A CA 1
ATOM 819 C C . TYR A 1 104 ? -1.880 29.458 31.215 1.00 6.20 104 TYR A C 1
ATOM 820 O O . TYR A 1 104 ? -1.008 28.527 31.075 1.00 6.26 104 TYR A O 1
ATOM 829 N N . ILE A 1 105 ? -2.420 30.088 30.204 1.00 6.72 105 ILE A N 1
ATOM 830 C CA . ILE A 1 105 ? -1.992 29.896 28.798 1.00 6.81 105 ILE A CA 1
ATOM 831 C C . ILE A 1 105 ? -0.992 30.981 28.422 1.00 6.54 105 ILE A C 1
ATOM 832 O O . ILE A 1 105 ? -1.295 32.165 28.578 1.00 6.26 105 ILE A O 1
ATOM 837 N N . ASP A 1 106 ? 0.202 30.560 27.944 1.00 6.40 106 ASP A N 1
ATOM 838 C CA . ASP A 1 106 ? 1.243 31.479 27.440 1.00 6.45 106 ASP A CA 1
ATOM 839 C C . ASP A 1 106 ? 0.940 31.841 25.988 1.00 6.45 106 ASP A C 1
ATOM 840 O O . ASP A 1 106 ? 0.812 30.940 25.187 1.00 7.14 106 ASP A O 1
ATOM 845 N N . TYR A 1 107 ? 0.857 33.123 25.672 1.00 6.25 107 TYR A N 1
ATOM 846 C CA . TYR A 1 107 ? 0.508 33.632 24.324 1.00 6.32 107 TYR A CA 1
ATOM 847 C C . TYR A 1 107 ? 1.693 34.341 23.658 1.00 6.36 107 TYR A C 1
ATOM 848 O O . TYR A 1 107 ? 1.466 35.294 22.917 1.00 6.87 107 TYR A O 1
ATOM 857 N N . ASP A 1 108 ? 2.911 33.812 23.860 1.00 6.10 108 ASP A N 1
ATOM 858 C CA . ASP A 1 108 ? 4.095 34.059 22.992 1.00 7.09 108 ASP A CA 1
ATOM 859 C C . ASP A 1 108 ? 4.732 35.427 23.231 1.00 7.35 108 ASP A C 1
ATOM 860 O O . ASP A 1 108 ? 5.952 35.468 23.484 1.00 9.03 108 ASP A O 1
ATOM 865 N N . LEU A 1 109 ? 3.962 36.490 23.072 1.00 7.93 109 LEU A N 1
ATOM 866 C CA . LEU A 1 109 ? 4.483 37.854 23.270 1.00 8.17 109 LEU A CA 1
ATOM 867 C C . LEU A 1 109 ? 5.010 38.023 24.683 1.00 8.22 109 LEU A C 1
ATOM 868 O O . LEU A 1 109 ? 4.365 37.577 25.636 1.00 7.58 109 LEU A O 1
ATOM 873 N N . ASP A 1 110 ? 6.166 38.653 24.837 1.00 8.74 110 ASP A N 1
ATOM 874 C CA . ASP A 1 110 ? 6.707 38.907 26.185 1.00 9.21 110 ASP A CA 1
ATOM 875 C C . ASP A 1 110 ? 7.397 40.247 26.175 1.00 8.58 110 ASP A C 1
ATOM 876 O O . ASP A 1 110 ? 7.815 40.729 25.148 1.00 9.81 110 ASP A O 1
ATOM 881 N N . ILE A 1 111 ? 7.531 40.800 27.343 1.00 8.12 111 ILE A N 1
ATOM 882 C CA . ILE A 1 111 ? 8.246 42.090 27.513 1.00 8.09 111 ILE A CA 1
ATOM 883 C C . ILE A 1 111 ? 9.334 41.848 28.511 1.00 8.66 111 ILE A C 1
ATOM 884 O O . ILE A 1 111 ? 9.044 41.410 29.645 1.00 9.09 111 ILE A O 1
ATOM 889 N N . LYS A 1 112 ? 10.554 42.263 28.222 1.00 8.83 112 LYS A N 1
ATOM 890 C CA . LYS A 1 112 ? 11.647 42.269 29.215 1.00 9.26 112 LYS A CA 1
ATOM 891 C C . LYS A 1 112 ? 11.896 43.715 29.630 1.00 7.88 112 LYS A C 1
ATOM 892 O O . LYS A 1 112 ? 12.030 44.572 28.736 1.00 9.31 112 LYS A O 1
ATOM 898 N N . VAL A 1 113 ? 11.998 43.932 30.923 1.00 7.07 113 VAL A N 1
ATOM 899 C CA . VAL A 1 113 ? 12.332 45.257 31.482 1.00 7.89 113 VAL A CA 1
ATOM 900 C C . VAL A 1 113 ? 13.660 45.108 32.196 1.00 7.91 113 VAL A C 1
ATOM 901 O O . VAL A 1 113 ? 13.828 44.264 33.067 1.00 7.69 113 VAL A O 1
ATOM 905 N N . TYR A 1 114 ? 14.621 45.939 31.824 1.00 8.09 114 TYR A N 1
ATOM 906 C CA . TYR A 1 114 ? 15.953 46.015 32.435 1.00 8.48 114 TYR A CA 1
ATOM 907 C C . TYR A 1 114 ? 15.926 46.908 33.661 1.00 8.71 114 TYR A C 1
ATOM 908 O O . TYR A 1 114 ? 14.982 47.695 33.882 1.00 8.81 114 TYR A O 1
ATOM 917 N N . PRO A 1 115 ? 16.927 46.780 34.552 1.00 9.34 115 PRO A N 1
ATOM 918 C CA . PRO A 1 115 ? 16.953 47.632 35.743 1.00 9.53 115 PRO A CA 1
ATOM 919 C C . PRO A 1 115 ? 16.895 49.141 35.521 1.00 10.13 115 PRO A C 1
ATOM 920 O O . PRO A 1 115 ? 16.394 49.839 36.349 1.00 12.98 115 PRO A O 1
ATOM 924 N N . ASN A 1 116 ? 17.323 49.575 34.340 1.00 10.79 116 ASN A N 1
ATOM 925 C CA . ASN A 1 116 ? 17.314 51.013 33.977 1.00 12.49 116 ASN A CA 1
ATOM 926 C C . ASN A 1 116 ? 15.922 51.449 33.511 1.00 12.81 116 ASN A C 1
ATOM 927 O O . ASN A 1 116 ? 15.735 52.639 33.257 1.00 12.96 116 ASN A O 1
ATOM 932 N N . GLY A 1 117 ? 14.948 50.543 33.407 1.00 11.08 117 GLY A N 1
ATOM 933 C CA . GLY A 1 117 ? 13.570 50.854 33.026 1.00 10.82 117 GLY A CA 1
ATOM 934 C C . GLY A 1 117 ? 13.295 50.521 31.573 1.00 9.74 117 GLY A C 1
ATOM 935 O O . GLY A 1 117 ? 12.155 50.433 31.167 1.00 9.78 117 GLY A O 1
ATOM 936 N N . LYS A 1 118 ? 14.309 50.489 30.727 1.00 9.75 118 LYS A N 1
ATOM 937 C CA . LYS A 1 118 ? 14.086 50.200 29.300 1.00 9.52 118 LYS A CA 1
ATOM 938 C C . LYS A 1 118 ? 13.406 48.849 29.174 1.00 9.27 118 LYS A C 1
ATOM 939 O O . LYS A 1 118 ? 13.873 47.850 29.750 1.00 9.66 118 LYS A O 1
ATOM 945 N N . TYR A 1 119 ? 12.382 48.815 28.366 1.00 9.59 119 TYR A N 1
ATOM 946 C CA . TYR A 1 119 ? 11.677 47.564 28.065 1.00 9.45 119 TYR A CA 1
ATOM 947 C C . TYR A 1 119 ? 11.770 47.280 26.571 1.00 9.80 119 TYR A C 1
ATOM 948 O O . TYR A 1 119 ? 11.857 48.171 25.718 1.00 10.21 119 TYR A O 1
ATOM 957 N N . HIS A 1 120 ? 11.660 45.992 26.236 1.00 10.17 120 HIS A N 1
ATOM 958 C CA . HIS A 1 120 ? 11.626 45.519 24.844 1.00 10.50 120 HIS A CA 1
ATOM 959 C C . HIS A 1 120 ? 10.474 44.541 24.678 1.00 10.30 120 HIS A C 1
ATOM 960 O O . HIS A 1 120 ? 10.403 43.554 25.466 1.00 8.81 120 HIS A O 1
ATOM 967 N N . LEU A 1 121 ? 9.620 44.784 23.702 1.00 10.93 121 LEU A N 1
ATOM 968 C CA . LEU A 1 121 ? 8.600 43.810 23.279 1.00 11.92 121 LEU A CA 1
ATOM 969 C C . LEU A 1 121 ? 9.281 42.736 22.456 1.00 11.77 121 LEU A C 1
ATOM 970 O O . LEU A 1 121 ? 9.956 43.065 21.439 1.00 13.33 121 LEU A O 1
ATOM 975 N N . LEU A 1 122 ? 9.146 41.494 22.885 1.00 11.37 122 LEU A N 1
ATOM 976 C CA . LEU A 1 122 ? 9.823 40.343 22.265 1.00 11.86 122 LEU A CA 1
ATOM 977 C C . LEU A 1 122 ? 8.796 39.406 21.651 1.00 13.13 122 LEU A C 1
ATOM 978 O O . LEU A 1 122 ? 7.609 39.444 22.020 1.00 10.66 122 LEU A O 1
ATOM 983 N N . ASP A 1 123 ? 9.240 38.612 20.680 1.00 13.29 123 ASP A N 1
ATOM 984 C CA . ASP A 1 123 ? 8.511 37.411 20.201 1.00 13.71 123 ASP A CA 1
ATOM 985 C C . ASP A 1 123 ? 7.335 37.769 19.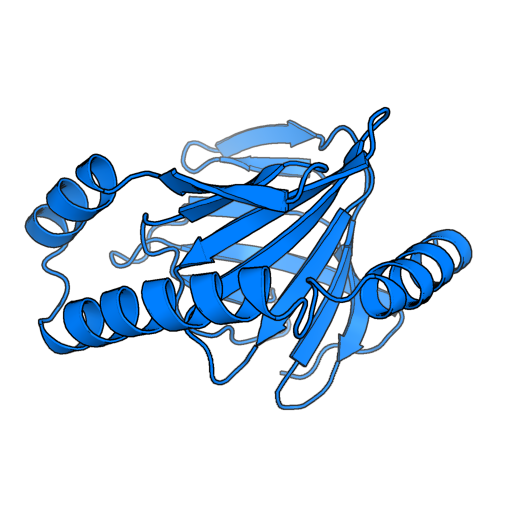302 1.00 13.89 123 ASP A C 1
ATOM 986 O O . ASP A 1 123 ? 6.382 36.952 19.213 1.00 14.46 123 ASP A O 1
ATOM 991 N N . GLU A 1 124 ? 7.357 38.900 18.611 1.00 14.99 124 GLU A N 1
ATOM 992 C CA . GLU A 1 124 ? 6.343 39.181 17.595 1.00 16.14 124 GLU A CA 1
ATOM 993 C C . GLU A 1 124 ? 6.404 38.111 16.498 1.00 14.58 124 GLU A C 1
ATOM 994 O O . GLU A 1 124 ? 5.317 37.713 16.052 1.00 14.56 124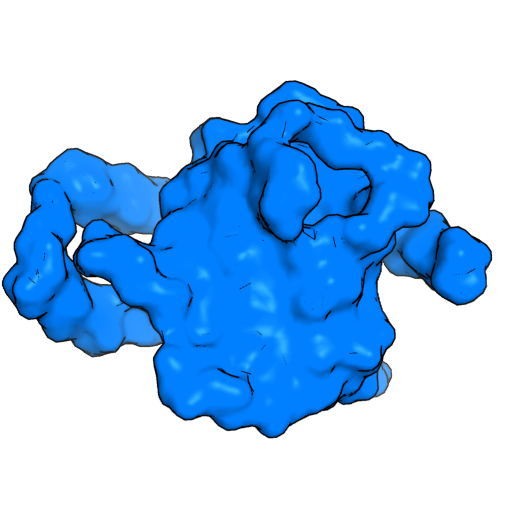 GLU A O 1
ATOM 1000 N N . ASP A 1 125 ? 7.584 37.591 16.138 1.00 14.23 125 ASP A N 1
ATOM 1001 C CA . ASP A 1 125 ? 7.668 36.540 15.103 1.00 14.50 125 ASP A CA 1
ATOM 1002 C C . ASP A 1 125 ? 7.059 35.227 15.605 1.00 13.86 125 ASP A C 1
ATOM 1003 O O . ASP A 1 125 ? 6.294 34.582 14.899 1.00 14.19 125 ASP A O 1
ATOM 1008 N N . GLU A 1 126 ? 7.421 34.849 16.835 1.00 12.25 126 GLU A N 1
ATOM 1009 C CA . GLU A 1 126 ? 6.907 33.601 17.461 1.00 11.40 126 GLU A CA 1
ATOM 1010 C C . GLU A 1 126 ? 5.380 33.686 17.556 1.00 9.56 126 GLU A C 1
ATOM 10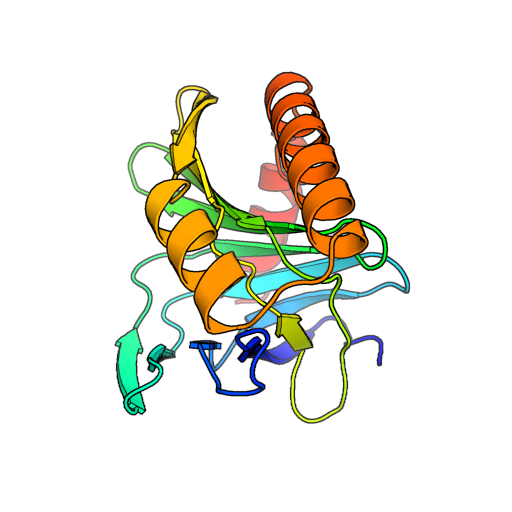11 O O . GLU A 1 126 ? 4.712 32.669 17.282 1.00 10.92 126 GLU A O 1
ATOM 1017 N N . TYR A 1 127 ? 4.860 34.859 17.932 1.00 9.70 127 TYR A N 1
ATOM 1018 C CA . TYR A 1 127 ? 3.396 35.073 18.054 1.00 9.28 127 TYR A CA 1
ATOM 1019 C C . TYR A 1 127 ? 2.704 34.898 16.687 1.00 9.80 127 TYR A C 1
ATOM 1020 O O . TYR A 1 127 ? 1.715 34.194 16.573 1.00 9.81 127 TYR A O 1
ATOM 1029 N N . GLU A 1 128 ? 3.267 35.534 15.660 1.00 11.91 128 GLU A N 1
ATOM 1030 C CA . GLU A 1 128 ? 2.660 35.440 14.311 1.00 13.54 128 GLU A CA 1
ATOM 1031 C C . GLU A 1 128 ? 2.610 33.986 13.851 1.00 15.24 128 GLU A C 1
ATOM 1032 O O . GLU A 1 128 ? 1.544 33.540 13.354 1.00 15.73 128 GLU A O 1
ATOM 1038 N N . GLN A 1 129 ? 3.683 33.228 14.043 1.00 14.12 129 GLN A N 1
ATOM 1039 C CA . GLN A 1 129 ? 3.735 31.794 13.645 1.00 15.67 129 GLN A CA 1
ATOM 1040 C C . GLN A 1 129 ? 2.705 30.990 14.411 1.00 14.06 129 GLN A C 1
ATOM 1041 O O . GLN A 1 129 ? 1.904 30.269 13.803 1.00 14.55 129 GLN A O 1
ATOM 1047 N N . HIS A 1 130 ? 2.699 31.099 15.732 1.00 11.64 130 HIS A N 1
ATOM 1048 C CA . HIS A 1 130 ? 1.788 30.300 16.563 1.00 11.98 130 HIS A CA 1
ATOM 1049 C C . HIS A 1 130 ? 0.327 30.706 16.331 1.00 11.48 130 HIS A C 1
ATOM 1050 O O . HIS A 1 130 ? -0.545 29.827 16.442 1.00 12.00 130 HIS A O 1
ATOM 1057 N N . MET A 1 131 ? 0.074 31.994 16.135 1.00 11.91 131 MET A N 1
ATOM 1058 C CA . MET A 1 131 ? -1.311 32.472 15.920 1.00 13.14 131 MET A CA 1
ATOM 1059 C C . MET A 1 131 ? -1.863 31.802 14.646 1.00 13.51 131 MET A C 1
ATOM 1060 O O . MET A 1 131 ? -3.024 31.406 14.667 1.00 14.01 131 MET A O 1
ATOM 1065 N N . ASN A 1 132 ? -1.040 31.628 13.626 1.00 15.90 132 ASN A N 1
ATOM 1066 C CA . ASN A 1 132 ? -1.467 30.925 12.380 1.00 18.72 132 ASN A CA 1
ATOM 1067 C C . ASN A 1 132 ? -1.507 29.402 12.617 1.00 17.63 132 ASN A C 1
ATOM 1068 O O . ASN A 1 132 ? -2.517 28.769 12.305 1.00 18.09 132 ASN A O 1
ATOM 1073 N N . GLN A 1 133 ? -0.494 28.806 13.240 1.00 15.76 133 GLN A N 1
ATOM 1074 C CA . GLN A 1 133 ? -0.427 27.348 13.450 1.00 16.88 133 GLN A CA 1
ATOM 1075 C C . GLN A 1 133 ? -1.563 26.860 14.344 1.00 15.60 133 GLN A C 1
ATOM 1076 O O . GLN A 1 133 ? -2.122 25.821 14.071 1.00 19.23 133 GLN A O 1
ATOM 1082 N N . MET A 1 134 ? -1.848 27.567 15.447 1.00 13.67 134 MET A N 1
ATOM 1083 C CA . MET A 1 134 ? -2.812 27.152 16.477 1.00 12.54 134 MET A CA 1
ATOM 1084 C C . MET A 1 134 ? -4.138 27.908 16.319 1.00 11.80 134 MET A C 1
ATOM 1085 O O . MET A 1 134 ? -5.022 27.643 17.113 1.00 13.72 134 MET A O 1
ATOM 1090 N N . ASN A 1 135 ? -4.272 28.743 15.292 1.00 12.03 135 ASN A N 1
ATOM 1091 C CA . ASN A 1 135 ? -5.549 29.412 14.914 1.00 14.80 135 ASN A CA 1
ATOM 1092 C C . ASN A 1 135 ? -6.114 30.145 16.116 1.00 12.82 135 ASN A C 1
ATOM 1093 O O . ASN A 1 135 ? -7.282 29.937 16.499 1.00 13.71 135 ASN A O 1
ATOM 1098 N N . TYR A 1 136 ? -5.357 31.093 16.643 1.00 10.23 136 TYR A N 1
ATOM 1099 C CA . TYR A 1 136 ? -5.882 31.966 17.709 1.00 10.21 136 TYR A CA 1
ATOM 1100 C C . TYR A 1 136 ? -7.056 32.776 17.165 1.00 10.30 136 TYR A C 1
ATOM 1101 O O . TYR A 1 136 ? -6.990 33.336 16.066 1.00 10.38 136 TYR A O 1
ATOM 1110 N N . PRO A 1 137 ? -8.181 32.785 17.903 1.00 9.85 137 PRO A N 1
ATOM 1111 C CA . PRO A 1 137 ? -9.306 33.572 17.421 1.00 11.14 137 PRO A CA 1
ATOM 1112 C C . PRO A 1 137 ? -9.013 35.065 17.393 1.00 10.62 137 PRO A C 1
ATOM 1113 O O . PRO A 1 137 ? -8.168 35.574 18.165 1.00 9.15 137 PRO A O 1
ATOM 1117 N N . HIS A 1 138 ? -9.795 35.790 16.589 1.00 10.18 138 HIS A N 1
ATOM 1118 C CA . HIS A 1 138 ? -9.583 37.228 16.406 1.00 11.27 138 HIS A CA 1
ATOM 1119 C C . HIS A 1 138 ? -9.706 37.968 17.733 1.00 9.30 138 HIS A C 1
ATOM 1120 O O . HIS A 1 138 ? -8.960 38.938 17.974 1.00 9.58 138 HIS A O 1
ATOM 1127 N N . ASP A 1 139 ? -10.624 37.561 18.591 1.00 8.80 139 ASP A N 1
ATOM 1128 C CA . ASP A 1 139 ? -10.839 38.323 19.852 1.00 9.27 139 ASP A CA 1
ATOM 1129 C C . ASP A 1 139 ? -9.649 38.133 20.781 1.00 9.88 139 ASP A C 1
ATOM 1130 O O . ASP A 1 139 ? -9.326 39.088 21.463 1.00 9.09 139 ASP A O 1
ATOM 1135 N N . ILE A 1 140 ? -8.998 36.966 20.748 1.00 9.15 140 ILE A N 1
ATOM 1136 C CA . ILE A 1 140 ? -7.760 36.798 21.561 1.00 9.63 140 ILE A CA 1
ATOM 1137 C C . ILE A 1 140 ? -6.660 37.691 20.993 1.00 9.68 140 ILE A C 1
ATOM 1138 O O . ILE A 1 140 ? -5.964 38.330 21.767 1.00 8.65 140 ILE A O 1
ATOM 1143 N N . ASP A 1 141 ? -6.545 37.787 19.687 1.00 8.99 141 ASP A N 1
ATOM 1144 C CA . ASP A 1 141 ? -5.539 38.674 19.064 1.00 8.91 141 ASP A CA 1
ATOM 1145 C C . ASP A 1 141 ? -5.783 40.116 19.523 1.00 8.35 141 ASP A C 1
ATOM 1146 O O . ASP A 1 141 ? -4.849 40.805 19.891 1.00 9.29 141 ASP A O 1
ATOM 1151 N N . ILE A 1 142 ? -7.037 40.574 19.491 1.00 8.43 142 ILE A N 1
ATOM 1152 C CA . ILE A 1 142 ? -7.361 41.950 19.935 1.00 8.86 142 ILE A CA 1
ATOM 1153 C C . ILE A 1 142 ? -6.996 42.111 21.401 1.00 8.10 142 ILE A C 1
ATOM 1154 O O . ILE A 1 142 ? -6.392 43.117 21.793 1.00 9.00 142 ILE A O 1
ATOM 1159 N N . ILE A 1 143 ? -7.408 41.172 22.240 1.00 7.07 143 ILE A N 1
ATOM 1160 C CA . ILE A 1 143 ? -7.153 41.254 23.701 1.00 7.12 143 ILE A CA 1
ATOM 1161 C C . ILE A 1 143 ? -5.641 41.308 23.930 1.00 7.65 143 ILE A C 1
ATOM 1162 O O . ILE A 1 143 ? -5.171 42.101 24.768 1.00 7.74 143 ILE A O 1
ATOM 1167 N N . LEU A 1 144 ? -4.898 40.434 23.286 1.00 7.68 144 LEU A N 1
ATOM 1168 C CA . LEU A 1 144 ? -3.443 40.370 23.539 1.00 7.91 144 LEU A CA 1
ATOM 1169 C C . LEU A 1 144 ? -2.791 41.678 23.111 1.00 8.67 144 LEU A C 1
ATOM 1170 O O . LEU A 1 144 ? -1.980 42.213 23.886 1.00 8.41 144 LEU A O 1
ATOM 1175 N N . ARG A 1 145 ? -3.137 42.203 21.928 1.00 8.96 145 ARG A N 1
ATOM 1176 C CA . ARG A 1 145 ? -2.513 43.465 21.486 1.00 10.33 145 ARG A CA 1
ATOM 1177 C C . ARG A 1 145 ? -2.887 44.598 22.429 1.00 9.03 145 ARG A C 1
ATOM 1178 O O . ARG A 1 145 ? -2.035 45.467 22.742 1.00 9.85 145 ARG A O 1
ATOM 1186 N N . ARG A 1 146 ? -4.124 44.574 22.936 1.00 8.98 146 ARG A N 1
ATOM 1187 C CA . ARG A 1 146 ? -4.606 45.629 23.870 1.00 9.26 146 ARG A CA 1
ATOM 1188 C C . ARG A 1 146 ? -3.878 45.516 25.217 1.00 9.02 146 ARG A C 1
ATOM 1189 O O . ARG A 1 146 ? -3.667 46.562 25.862 1.00 10.63 146 ARG A O 1
ATOM 1197 N N . ASN A 1 147 ? -3.513 44.293 25.617 1.00 7.66 147 ASN A N 1
ATOM 1198 C CA . ASN A 1 147 ? -2.825 44.037 26.891 1.00 7.42 147 ASN A CA 1
ATOM 1199 C C . ASN A 1 147 ? -1.306 44.325 26.747 1.00 7.24 147 ASN A C 1
ATOM 1200 O O . ASN A 1 147 ? -0.700 44.673 27.759 1.00 6.83 147 ASN A O 1
ATOM 1205 N N . VAL A 1 148 ? -0.717 44.191 25.549 1.00 7.70 148 VAL A N 1
ATOM 1206 C CA . VAL A 1 148 ? 0.662 44.699 25.333 1.00 8.38 148 VAL A CA 1
ATOM 1207 C C . VAL A 1 148 ? 0.677 46.200 25.643 1.00 8.62 148 VAL A C 1
ATOM 1208 O O . VAL A 1 148 ? 1.552 46.658 26.378 1.00 9.89 148 VAL A O 1
ATOM 1212 N N . ASP A 1 149 ? -0.296 46.933 25.135 1.00 9.26 149 ASP A N 1
ATOM 1213 C CA . ASP A 1 149 ? -0.283 48.397 25.367 1.00 10.27 149 ASP A CA 1
ATOM 1214 C C . ASP A 1 149 ? -0.525 48.699 26.841 1.00 10.17 149 ASP A C 1
ATOM 1215 O O . ASP A 1 149 ? 0.106 49.581 27.409 1.00 9.91 149 ASP A O 1
ATOM 1220 N N . ILE A 1 150 ? -1.423 48.002 27.513 1.00 9.04 150 ILE A N 1
ATOM 1221 C CA . ILE A 1 150 ? -1.685 48.222 28.960 1.00 8.81 150 ILE A CA 1
ATOM 1222 C C . ILE A 1 150 ? -0.394 47.930 29.723 1.00 9.41 150 ILE A C 1
ATOM 1223 O O . ILE A 1 150 ? -0.015 48.691 30.594 1.00 8.50 150 ILE A O 1
ATOM 1228 N N . LEU A 1 151 ? 0.258 46.802 29.458 1.00 8.80 151 LEU A N 1
ATOM 1229 C CA . LEU A 1 151 ? 1.498 46.450 30.170 1.00 9.13 151 LEU A CA 1
ATOM 1230 C C . LEU A 1 151 ? 2.575 47.519 29.959 1.00 8.60 151 LEU A C 1
ATOM 1231 O O . LEU A 1 151 ? 3.223 47.871 30.910 1.00 8.08 151 LEU A O 1
ATOM 1236 N N . GLN A 1 152 ? 2.752 48.004 28.728 1.00 8.93 152 GLN A N 1
ATOM 1237 C CA . GLN A 1 152 ? 3.737 49.096 28.501 1.00 9.41 152 GLN A CA 1
ATOM 1238 C C . GLN A 1 152 ? 3.366 50.302 29.361 1.00 10.04 152 GLN A C 1
ATOM 1239 O O . GLN A 1 152 ? 4.264 50.923 29.938 1.00 10.28 152 GLN A O 1
ATOM 1245 N N . GLN A 1 153 ? 2.072 50.643 29.441 1.00 9.66 153 GLN A N 1
ATOM 1246 C CA . GLN A 1 153 ? 1.657 51.786 30.271 1.00 11.17 153 GLN A CA 1
ATOM 1247 C C . GLN A 1 153 ? 1.948 51.502 31.740 1.00 10.95 153 GLN A C 1
ATOM 1248 O O . GLN A 1 153 ? 2.417 52.392 32.446 1.00 10.79 153 GLN A O 1
ATOM 1254 N N . TRP A 1 154 ? 1.702 50.278 32.209 1.00 9.25 154 TRP A N 1
ATOM 1255 C CA . TRP A 1 154 ? 1.982 49.964 33.630 1.00 9.11 154 TRP A CA 1
ATOM 1256 C C . TRP A 1 154 ? 3.478 50.135 33.923 1.00 9.03 154 TRP A C 1
ATOM 1257 O O . TRP A 1 154 ? 3.824 50.600 35.027 1.00 10.04 154 TRP A O 1
ATOM 1268 N N . ILE A 1 155 ? 4.335 49.689 33.006 1.00 7.74 155 ILE A N 1
ATOM 1269 C CA . ILE A 1 155 ? 5.799 49.803 33.174 1.00 8.52 155 ILE A CA 1
ATOM 1270 C C . ILE A 1 155 ? 6.136 51.298 33.229 1.00 9.99 155 ILE A C 1
ATOM 1271 O O . ILE A 1 155 ? 6.865 51.691 34.159 1.00 11.15 155 ILE A O 1
ATOM 1276 N N . GLU A 1 156 ? 5.620 52.080 32.287 1.00 10.45 156 GLU A N 1
ATOM 1277 C CA . GLU A 1 156 ? 5.936 53.539 32.242 1.00 13.16 156 GLU A CA 1
ATOM 1278 C C . GLU A 1 156 ? 5.396 54.222 33.516 1.00 12.54 156 GLU A C 1
ATOM 1279 O O . GLU A 1 156 ? 6.068 55.166 33.980 1.00 15.42 156 GLU A O 1
ATOM 1285 N N . GLN A 1 157 ? 4.244 53.839 34.081 1.00 12.18 157 GLN A N 1
ATOM 1286 C CA . GLN A 1 157 ? 3.590 54.441 35.270 1.00 13.50 157 GLN A CA 1
ATOM 1287 C C . GLN A 1 157 ? 4.233 53.920 36.568 1.00 15.22 157 GLN A C 1
ATOM 1288 O O . GLN A 1 157 ? 3.904 54.449 37.640 1.00 18.15 157 GLN A O 1
ATOM 1294 N N . LYS A 1 158 ? 5.010 52.837 36.496 1.00 14.48 158 LYS A N 1
ATOM 1295 C CA . LYS A 1 158 ? 5.521 52.117 37.693 1.00 14.17 158 LYS A CA 1
ATOM 1296 C C . LYS A 1 158 ? 4.302 51.670 38.519 1.00 13.99 158 LYS A C 1
ATOM 1297 O O . LYS A 1 158 ? 4.287 51.800 39.761 1.00 17.96 158 LYS A O 1
ATOM 1303 N N . LYS A 1 159 ? 3.346 51.017 37.868 1.00 13.60 159 LYS A N 1
ATOM 1304 C CA . LYS A 1 159 ? 2.083 50.511 38.434 1.00 14.87 159 LYS A CA 1
ATOM 1305 C C . LYS A 1 159 ? 2.241 49.031 38.823 1.00 13.86 159 LYS A C 1
ATOM 1306 O O . LYS A 1 159 ? 3.009 48.301 38.162 1.00 11.50 159 LYS A O 1
ATOM 1312 N N . GLY A 1 160 ? 1.477 48.544 39.795 1.00 14.83 160 GLY A N 1
ATOM 1313 C CA . GLY A 1 160 ? 1.484 47.125 40.144 1.00 13.86 160 GLY A CA 1
ATOM 1314 C C . GLY A 1 160 ? 2.884 46.647 40.496 1.00 11.63 160 GLY A C 1
ATOM 1315 O O . GLY A 1 160 ? 3.575 47.248 41.324 1.00 12.17 160 GLY A O 1
ATOM 1316 N N . PRO A 1 161 ? 3.379 45.547 39.875 1.00 10.32 161 PRO A N 1
ATOM 1317 C CA . PRO A 1 161 ? 4.673 44.999 40.260 1.00 9.40 161 PRO A CA 1
ATOM 1318 C C . PRO A 1 161 ? 5.842 45.890 39.850 1.00 9.11 161 PRO A C 1
ATOM 1319 O O . PRO A 1 161 ? 6.956 45.706 40.270 1.00 9.01 161 PRO A O 1
ATOM 1323 N N . PHE A 1 162 ? 5.578 46.888 39.019 1.00 7.94 162 PHE A N 1
ATOM 1324 C CA . PHE A 1 162 ? 6.614 47.823 38.531 1.00 8.52 162 PHE A CA 1
ATOM 1325 C C . PHE A 1 162 ? 6.845 48.978 39.539 1.00 8.84 162 PHE A C 1
ATOM 1326 O O . PHE A 1 162 ? 7.775 49.766 39.297 1.00 11.49 162 PHE A O 1
ATOM 1334 N N . ALA A 1 163 ? 6.065 49.031 40.599 1.00 9.15 163 ALA A N 1
ATOM 1335 C CA . ALA A 1 163 ? 6.217 50.063 41.669 1.00 10.45 163 ALA A CA 1
ATOM 1336 C C . ALA A 1 163 ? 7.449 49.721 42.507 1.00 11.87 163 ALA A C 1
ATOM 1337 O O . ALA A 1 163 ? 7.541 48.604 43.011 1.00 11.85 163 ALA A O 1
ATOM 1339 N N . PRO A 1 164 ? 8.438 50.621 42.720 1.00 13.61 164 PRO A N 1
ATOM 1340 C CA . PRO A 1 164 ? 9.537 50.339 43.649 1.00 13.68 164 PRO A CA 1
ATOM 1341 C C . PRO A 1 164 ? 9.074 49.901 45.046 1.00 14.21 164 PRO A C 1
ATOM 1342 O O . PRO A 1 164 ? 9.711 49.034 45.602 1.00 12.93 164 PRO A O 1
ATOM 1346 N N . ASP A 1 165 ? 7.972 50.427 45.540 1.00 14.00 165 ASP A N 1
ATOM 1347 C CA . ASP A 1 165 ? 7.472 50.045 46.892 1.00 16.38 165 ASP A CA 1
ATOM 1348 C C . ASP A 1 165 ? 6.933 48.613 46.857 1.00 15.39 165 ASP A C 1
ATOM 1349 O O . ASP A 1 165 ? 7.014 47.894 47.859 1.00 13.87 165 ASP A O 1
ATOM 1354 N N . PHE A 1 166 ? 6.350 48.198 45.740 1.00 12.79 166 PHE A N 1
ATOM 1355 C CA . PHE A 1 166 ? 5.891 46.796 45.599 1.00 11.66 166 PHE A CA 1
ATOM 1356 C C . PHE A 1 166 ? 7.104 45.894 45.809 1.00 11.47 166 PHE A C 1
ATOM 1357 O O . PHE A 1 166 ? 7.043 44.897 46.556 1.00 11.01 166 PHE A O 1
ATOM 1365 N N . ILE A 1 167 ? 8.201 46.180 45.126 1.00 11.29 167 ILE A N 1
ATOM 1366 C CA . ILE A 1 167 ? 9.443 45.379 45.225 1.00 12.00 167 ILE A CA 1
ATOM 1367 C C . ILE A 1 167 ? 9.926 45.367 46.674 1.00 13.79 167 ILE A C 1
ATOM 1368 O O . ILE A 1 167 ? 10.262 44.291 47.172 1.00 13.51 167 ILE A O 1
ATOM 1373 N N . LYS A 1 168 ? 9.987 46.529 47.300 1.00 13.53 168 LYS A N 1
ATOM 1374 C CA . LYS A 1 168 ? 10.542 46.576 48.677 1.00 13.91 168 LYS A CA 1
ATOM 1375 C C . LYS A 1 168 ? 9.687 45.702 49.576 1.00 14.49 168 LYS A C 1
ATOM 1376 O O . LYS A 1 168 ? 10.253 44.902 50.368 1.00 15.94 168 LYS A O 1
ATOM 1382 N N . VAL A 1 169 ? 8.382 45.838 49.505 1.00 12.19 169 VAL A N 1
ATOM 1383 C CA . VAL A 1 169 ? 7.482 45.114 50.439 1.00 13.50 169 VAL A CA 1
ATOM 1384 C C . VAL A 1 169 ? 7.618 43.609 50.188 1.00 13.09 169 VAL A C 1
ATOM 1385 O O . VAL A 1 169 ? 7.880 42.820 51.128 1.00 13.93 169 VAL A O 1
ATOM 1389 N N . TRP A 1 170 ? 7.456 43.176 48.946 1.00 12.81 170 TRP A N 1
ATOM 1390 C CA . TRP A 1 170 ? 7.345 41.714 48.702 1.00 12.93 170 TRP A CA 1
ATOM 1391 C C . TRP A 1 170 ? 8.718 41.042 48.718 1.00 13.11 170 TRP A C 1
ATOM 1392 O O . TRP A 1 170 ? 8.778 39.864 49.182 1.00 13.69 170 TRP A O 1
ATOM 1403 N N . LYS A 1 171 ? 9.787 41.711 48.316 1.00 14.10 171 LYS A N 1
ATOM 1404 C CA . LYS A 1 171 ? 11.183 41.195 48.438 1.00 15.32 171 LYS A CA 1
ATOM 1405 C C . LYS A 1 171 ? 11.480 40.892 49.917 1.00 16.35 171 LYS A C 1
ATOM 1406 O O . LYS A 1 171 ? 11.906 39.764 50.254 1.00 16.13 171 LYS A O 1
ATOM 1412 N N . GLU A 1 172 ? 11.243 41.862 50.786 1.00 15.76 172 GLU A N 1
ATOM 1413 C CA . GLU A 1 172 ? 11.500 41.665 52.236 1.00 16.94 172 GLU A CA 1
ATOM 1414 C C . GLU A 1 172 ? 10.556 40.598 52.799 1.00 16.58 172 GLU A C 1
ATOM 1415 O O . GLU A 1 172 ? 11.033 39.743 53.604 1.00 15.82 172 GLU A O 1
ATOM 1421 N N . ARG A 1 173 ? 9.282 40.553 52.407 1.00 15.09 173 ARG A N 1
ATOM 1422 C CA . ARG A 1 173 ? 8.324 39.518 52.880 1.00 15.85 173 ARG A CA 1
ATOM 1423 C C . ARG A 1 173 ? 8.858 38.141 52.491 1.00 16.48 173 ARG A C 1
ATOM 1424 O O . ARG A 1 173 ? 8.936 37.238 53.334 1.00 16.10 173 ARG A O 1
ATOM 1432 N N . TYR A 1 174 ? 9.271 37.957 51.263 1.00 15.04 174 TYR A N 1
ATOM 1433 C CA . TYR A 1 174 ? 9.737 36.628 50.817 1.00 15.26 174 TYR A CA 1
ATOM 1434 C C . TYR A 1 174 ? 11.058 36.279 51.524 1.00 17.35 174 TYR A C 1
ATOM 1435 O O . TYR A 1 174 ? 11.251 35.104 51.892 1.00 20.16 174 TYR A O 1
ATOM 1444 N N . LYS A 1 175 ? 11.964 37.246 51.688 1.00 18.25 175 LYS A N 1
ATOM 1445 C CA . LYS A 1 175 ? 13.274 36.973 52.352 1.00 20.33 175 LYS A CA 1
ATOM 1446 C C . LYS A 1 175 ? 12.988 36.379 53.741 1.00 19.76 175 LYS A C 1
ATOM 1447 O O . LYS A 1 175 ? 13.666 35.367 54.122 1.00 23.11 175 LYS A O 1
ATOM 1453 N N . LYS A 1 176 ? 11.971 36.866 54.425 1.00 21.57 176 LYS A N 1
ATOM 1454 C CA . LYS A 1 176 ? 11.677 36.430 55.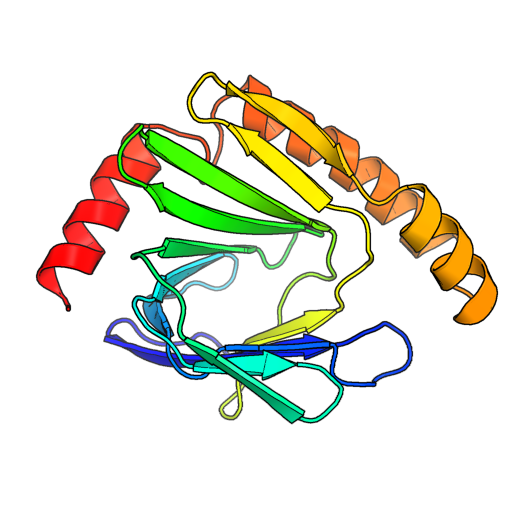808 1.00 24.13 176 LYS A CA 1
ATOM 1455 C C . LYS A 1 176 ? 11.094 35.019 55.744 1.00 24.49 176 LYS A C 1
ATOM 1456 O O . LYS A 1 176 ? 11.570 34.118 56.490 1.00 22.84 176 LYS A O 1
ATOM 1462 N N . ILE A 1 177 ? 10.112 34.797 54.868 1.00 22.11 177 ILE A N 1
ATOM 1463 C CA . ILE A 1 177 ? 9.358 33.510 54.891 1.00 25.85 177 ILE A CA 1
ATOM 1464 C C . ILE A 1 177 ? 10.274 32.393 54.363 1.00 27.03 177 ILE A C 1
ATOM 1465 O O . ILE A 1 177 ? 10.037 31.242 54.743 1.00 29.29 177 ILE A O 1
ATOM 1470 N N . ARG A 1 178 ? 11.352 32.665 53.620 1.00 30.51 178 ARG A N 1
ATOM 1471 C CA . ARG A 1 178 ? 12.222 31.582 53.068 1.00 32.72 178 ARG A CA 1
ATOM 1472 C C . ARG A 1 178 ? 13.415 31.340 54.010 1.00 38.51 178 ARG A C 1
ATOM 1473 O O . ARG A 1 178 ? 13.299 31.525 55.231 1.00 37.02 178 ARG A O 1
#

Radius of gyration: 15.43 Å; Cα contacts (8 Å, |Δi|>4): 371; chains: 1; bounding box: 34×37×43 Å

GO terms:
  GO:0003924 GTPase activity (F, EXP)
  GO:0016887 ATP hydrolysis activity (F, EXP)
  GO:0017110 nucleoside diphosphate phosphatase activity (F, EXP)
  GO:0017111 ribonucleoside triphosphate phosphatase activity (F, EXP)
  GO:0043262 ADP phosphatase activity (F, EXP)
  GO:0004382 GDP phosphatase activity (F, EXP)

Solvent-accessible surface area: 9344 Å² total; per-residue (Å²): 117,75,13,156,128,43,78,80,21,84,4,23,0,52,22,57,77,51,137,60,39,66,20,26,40,100,1,26,0,13,84,25,58,110,93,23,1,6,0,0,9,45,112,2,71,0,36,44,83,99,42,175,79,118,98,17,205,37,25,5,0,5,15,8,17,37,107,60,51,2,4,1,28,0,24,27,93,188,100,25,53,26,19,63,0,7,0,0,16,34,20,96,15,68,183,111,2,1,32,7,54,6,2,0,6,7,0,50,6,82,57,128,28,114,54,81,55,68,56,97,104,67,4,98,95,44,32,111,120,36,115,15,65,152,97,27,21,91,39,0,124,128,6,11,87,45,0,34,97,15,10,106,106,112,100,27,0,9,26,74,94,25,4,126,65,23,54,88,133,11,85,178,82,120

CATH classification: 2.40.380.10

InterPro domains:
  IPR007295 Domain of unknown function DUF402 [PF04167] (21-159)
  IPR016882 Nucleoside triphosphate/diphosphate phosphatase [MF_01568] (4-178)
  IPR016882 Nucleoside triphosphate/diphosphate phosphatase [NF010183] (5-179)
  IPR016882 Nucleoside triphosphate/diphosphate phosphatase [PIRSF028345] (6-178)
  IPR035930 FomD-like superfamily [G3DSA:2.40.380.10] (8-173)
  IPR035930 FomD-like superfamily [SSF159234] (7-173)
  IPR050212 Nucleoside triphosphate/diphosphate phosphatase-like [PTHR39159] (9-178)

Sequence (174 aa):
SIPKEGENIKIQSYKHDGKIHRVWSETTILKGTDHVVIGGNDHTLVTESDGRTWITREPAIVYFHSEYWFNVICMFREDGIYYYCNLSSPFVCCDEEALKYIDYDLDIKVYPNGKYHLLDEDEYEQHMNQMNYPHDIDIILRRNVDILQQWIEQKKGPFAPDFIKVWKERYKKIR

B-factor: mean 15.82, std 8.09, range [5.62, 52.17]

Nearest PDB structures (foldseek):
  7d8q-assembly1_A  TM=1.003E+00  e=2.355E-34  Staphylococcus aureus RF122
 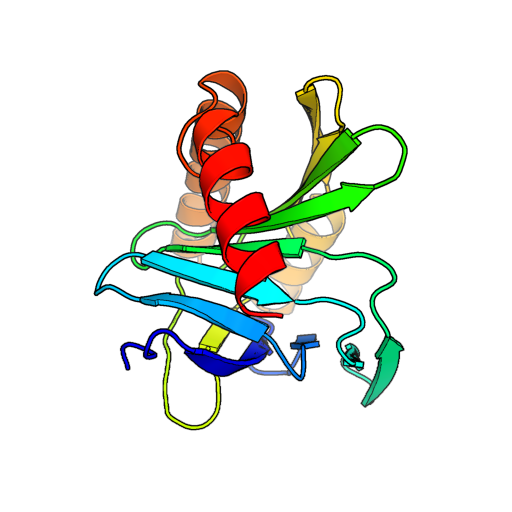 3exm-assembly1_A  TM=8.446E-01  e=6.422E-10  Streptomyces coelicolor A3(2)
  8rza-assembly1_A-2  TM=7.525E-01  e=1.201E-07  Pyrococcus furiosus
  8wo8-assembly1_A-3  TM=7.631E-01  e=3.656E-07  Pyrococcus furiosus DSM 3638
  8rzf-assembly1_A  TM=7.005E-01  e=5.001E-06  Sulfolobus acidocaldarius

Foldseek 3Di:
DWDDAQDWFKEWEAAPVGQTAKIWRTWGWHDTDPFKTKTKDAQTWMAGSVRDIDTDHFMWIKMFGQPAQKIWIWGQDPVGTKIKMFRWHGWDDDPHHIYIYGQQWIWIADRVLDIDTDRPVVNVVCCVVVVPDPVSVVRSVVRVVVVNVCSVVCHDCNPPVVCVVVVVSNVVSD

Organism: Staphylococcus aureus (strain N315) (NCBI:txid158879)